Protein AF-A0AAW9CMG0-F1 (afdb_monomer_lite)

Organism: Burkholderia thailandensis (NCBI:txid57975)

InterPro domains:
  IPR004872 Lipoprotein NlpA family [PF03180] (40-140)
  IPR004872 Lipoprotein NlpA family [PTHR30429] (13-139)

Radius of gyration: 30.71 Å; chains: 1; bounding box: 108×34×53 Å

Foldseek 3Di:
DPPPPPPVVVVVVVVVVVVVVVVVVVVPDDPPLDPDPAQEEEEEPDPCVVVVVVVCVVDPSGNHHYDYDNDPPQPCPVVPHDYYDYDDPVVVVVCCVPVVDPDDDPDDDDDDQQAAEDQPDDDPPPDDPPPDDDFDPDPVRVVVVVCCVPDPPVVVVCCVVPNHSYDYD

pLDDT: mean 74.98, std 16.19, range [38.53, 92.69]

Secondary structure (DSSP, 8-state):
--SSSSHHHHHHHHHHHHHHHHHHHTTSS------PPPEEEEEESSTTHHHHHHHHHH-TT--EEEEEES-S--SSGGG--SEE-S--HHHHHHHHHHH------------PPP-EEESS-SSTT-PPTT------S-HHHHHHHHHHHH-HHHHHHHHHHHS-SEEE-

Structure (mmCIF, N/CA/C/O backbone):
data_AF-A0AAW9CMG0-F1
#
_entry.id   AF-A0AAW9CMG0-F1
#
loop_
_atom_site.group_PDB
_atom_site.id
_atom_site.type_symbol
_atom_site.label_atom_id
_atom_site.label_alt_id
_atom_site.label_comp_id
_atom_site.label_asym_id
_atom_site.label_entity_id
_atom_site.label_seq_id
_atom_site.pdbx_PDB_ins_code
_atom_site.Cartn_x
_atom_site.Cartn_y
_atom_site.Cartn_z
_atom_site.occupancy
_atom_site.B_iso_or_equiv
_atom_site.auth_seq_id
_atom_site.auth_comp_id
_atom_site.auth_asym_id
_atom_site.auth_atom_id
_atom_site.pdbx_PDB_model_num
ATOM 1 N N . MET A 1 1 ? -83.339 1.368 28.865 1.00 46.97 1 MET A N 1
ATOM 2 C CA . MET A 1 1 ? -82.292 0.642 28.101 1.00 46.97 1 MET A CA 1
ATOM 3 C C . MET A 1 1 ? -81.577 1.535 27.059 1.00 46.97 1 MET A C 1
ATOM 5 O O . MET A 1 1 ? -81.275 1.065 25.976 1.00 46.97 1 MET A O 1
ATOM 9 N N . GLN A 1 2 ? -81.270 2.812 27.354 1.00 47.75 2 GLN A N 1
ATOM 10 C CA . GLN A 1 2 ? -80.771 3.774 26.335 1.00 47.75 2 GLN A CA 1
ATOM 11 C C . GLN A 1 2 ? -79.529 4.597 26.763 1.00 47.75 2 GLN A C 1
ATOM 13 O O . GLN A 1 2 ? -78.978 5.337 25.961 1.00 47.75 2 GLN A O 1
ATOM 18 N N . SER A 1 3 ? -79.018 4.460 27.993 1.00 48.38 3 SER A N 1
ATOM 19 C CA . SER A 1 3 ? -77.958 5.343 28.526 1.00 48.38 3 SER A CA 1
ATOM 20 C C . SER A 1 3 ? -76.523 4.800 28.432 1.00 48.38 3 SER A C 1
ATOM 22 O O . SER A 1 3 ? -75.578 5.511 28.760 1.00 48.38 3 SER A O 1
ATOM 24 N N . ARG A 1 4 ? -76.316 3.559 27.969 1.00 43.28 4 ARG A N 1
ATOM 25 C CA . ARG A 1 4 ? -74.983 2.913 27.956 1.00 43.28 4 ARG A CA 1
ATOM 26 C C . ARG A 1 4 ? -74.213 3.021 26.633 1.00 43.28 4 ARG A C 1
ATOM 28 O O . ARG A 1 4 ? -73.030 2.704 26.605 1.00 43.28 4 ARG A O 1
ATOM 35 N N . LEU A 1 5 ? -74.839 3.492 25.551 1.00 47.62 5 LEU A N 1
ATOM 36 C CA . LEU A 1 5 ? -74.224 3.506 24.212 1.00 47.62 5 LEU A CA 1
ATOM 37 C C . LEU A 1 5 ? -73.471 4.798 23.844 1.00 47.62 5 LEU A C 1
ATOM 39 O O . LEU A 1 5 ? -72.704 4.786 22.883 1.00 47.62 5 LEU A O 1
ATOM 43 N N . PHE A 1 6 ? -73.619 5.889 24.602 1.00 41.31 6 PHE A N 1
ATOM 44 C CA . PHE A 1 6 ? -72.964 7.164 24.269 1.00 41.31 6 PHE A CA 1
ATOM 45 C C . PHE A 1 6 ? -71.529 7.302 24.805 1.00 41.31 6 PHE A C 1
ATOM 47 O O . PHE A 1 6 ? -70.704 7.973 24.186 1.00 41.31 6 PHE A O 1
ATOM 54 N N . LEU A 1 7 ? -71.178 6.615 25.897 1.00 41.00 7 LEU A N 1
ATOM 55 C CA . LEU A 1 7 ? -69.868 6.782 26.541 1.00 41.00 7 LEU A CA 1
ATOM 56 C C . LEU A 1 7 ? -68.719 6.070 25.795 1.00 41.00 7 LEU A C 1
ATOM 58 O O . LEU A 1 7 ? -67.559 6.461 25.903 1.00 41.00 7 LEU A O 1
ATOM 62 N N . ALA A 1 8 ? -69.028 5.068 24.965 1.00 38.59 8 ALA A N 1
ATOM 63 C CA . ALA A 1 8 ? -68.022 4.263 24.266 1.00 38.59 8 ALA A CA 1
ATOM 64 C C . ALA A 1 8 ? -67.384 4.955 23.040 1.00 38.59 8 ALA A C 1
ATOM 66 O O . ALA A 1 8 ? -66.358 4.491 22.538 1.00 38.59 8 ALA A O 1
ATOM 67 N N . ARG A 1 9 ? -67.956 6.064 22.540 1.00 38.53 9 ARG A N 1
ATOM 68 C CA . ARG A 1 9 ? -67.421 6.781 21.363 1.00 38.53 9 ARG A CA 1
ATOM 69 C C . ARG A 1 9 ? -66.488 7.945 21.703 1.00 38.53 9 ARG A C 1
ATOM 71 O O . ARG A 1 9 ? -65.644 8.276 20.874 1.00 38.53 9 ARG A O 1
ATOM 78 N N . VAL A 1 10 ? -66.568 8.517 22.905 1.00 43.16 10 VAL A N 1
ATOM 79 C CA . VAL A 1 10 ? -65.699 9.641 23.311 1.00 43.16 10 VAL A CA 1
ATOM 80 C C . VAL A 1 10 ? -64.317 9.150 23.766 1.00 43.16 10 VAL A C 1
ATOM 82 O O . VAL A 1 10 ? -63.302 9.744 23.412 1.00 43.16 10 VAL A O 1
ATOM 85 N N . VAL A 1 11 ? -64.241 7.989 24.424 1.00 41.31 11 VAL A N 1
ATOM 86 C CA . VAL A 1 11 ? -62.972 7.446 24.953 1.00 41.31 11 VAL A CA 1
ATOM 87 C C . VAL A 1 11 ? -62.023 6.940 23.848 1.00 41.31 11 VAL A C 1
ATOM 89 O O . VAL A 1 11 ? -60.811 6.912 24.035 1.00 41.31 11 VAL A O 1
ATOM 92 N N . ARG A 1 12 ? -62.528 6.618 22.646 1.00 39.81 12 ARG A N 1
ATOM 93 C CA . ARG A 1 12 ? -61.694 6.151 21.514 1.00 39.81 12 ARG A CA 1
ATOM 94 C C . ARG A 1 12 ? -61.015 7.256 20.697 1.00 39.81 12 ARG A C 1
ATOM 96 O O . ARG A 1 12 ? -60.173 6.933 19.862 1.00 39.81 12 ARG A O 1
ATOM 103 N N . ARG A 1 13 ? -61.361 8.535 20.889 1.00 41.03 13 ARG A N 1
ATOM 104 C CA . ARG A 1 13 ? -60.692 9.650 20.183 1.00 41.03 13 ARG A CA 1
ATOM 105 C C . ARG A 1 13 ? -59.554 10.280 20.988 1.00 41.03 13 ARG A C 1
ATOM 107 O O . ARG A 1 13 ? -58.623 10.796 20.382 1.00 41.03 13 ARG A O 1
ATOM 114 N N . ALA A 1 14 ? -59.567 10.159 22.315 1.00 42.16 14 ALA A N 1
ATOM 115 C CA . ALA A 1 14 ? -58.496 10.676 23.170 1.00 42.16 14 ALA A CA 1
ATOM 116 C C . ALA A 1 14 ? -57.209 9.823 23.126 1.00 42.16 14 ALA A C 1
ATOM 118 O O . ALA A 1 14 ? -56.118 10.339 23.348 1.00 42.16 14 ALA A O 1
ATOM 119 N N . SER A 1 15 ? -57.301 8.537 22.769 1.00 46.97 15 SER A N 1
ATOM 120 C CA . SER A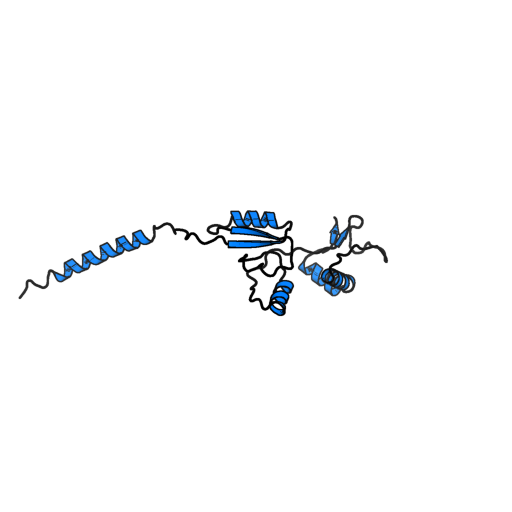 1 15 ? -56.149 7.621 22.759 1.00 46.97 15 SER A CA 1
ATOM 121 C C . SER A 1 15 ? -55.255 7.714 21.515 1.00 46.97 15 SER A C 1
ATOM 123 O O . SER A 1 15 ? -54.145 7.191 21.529 1.00 46.97 15 SER A O 1
ATOM 125 N N . ARG A 1 16 ? -55.689 8.391 20.442 1.00 45.72 16 ARG A N 1
ATOM 126 C CA . ARG A 1 16 ? -54.874 8.571 19.222 1.00 45.72 16 ARG A CA 1
ATOM 127 C C . ARG A 1 16 ? -54.040 9.853 19.218 1.00 45.72 16 ARG A C 1
ATOM 129 O O . ARG A 1 16 ? -52.981 9.868 18.602 1.00 45.72 16 ARG A O 1
ATOM 136 N N . ALA A 1 17 ? -54.470 10.895 19.928 1.00 48.00 17 ALA A N 1
ATOM 137 C CA . ALA A 1 17 ? -53.719 12.150 20.015 1.00 48.00 17 ALA A CA 1
ATOM 138 C C . ALA A 1 17 ? -52.492 12.033 20.942 1.00 48.00 17 ALA A C 1
ATOM 140 O O . ALA A 1 17 ? -51.436 12.578 20.632 1.00 48.00 17 ALA A O 1
ATOM 141 N N . ALA A 1 18 ? -52.589 11.251 22.024 1.00 47.34 18 ALA A N 1
ATOM 142 C CA . ALA A 1 18 ? -51.463 11.013 22.932 1.00 47.34 18 ALA A CA 1
ATOM 143 C C . ALA A 1 18 ? -50.357 10.135 22.308 1.00 47.34 18 ALA A C 1
ATOM 145 O O . ALA A 1 18 ? -49.178 10.347 22.573 1.00 47.34 18 ALA A O 1
ATOM 146 N N . ALA A 1 19 ? -50.718 9.196 21.423 1.00 48.88 19 ALA A N 1
ATOM 147 C CA . ALA A 1 19 ? -49.749 8.359 20.710 1.00 48.88 19 ALA A CA 1
ATOM 148 C C . ALA A 1 19 ? -48.977 9.130 19.618 1.00 48.88 19 ALA A C 1
ATOM 150 O O . ALA A 1 19 ? -47.811 8.839 19.366 1.00 48.88 19 ALA A O 1
ATOM 151 N N . ALA A 1 20 ? -49.596 10.143 19.002 1.00 48.12 20 ALA A N 1
ATOM 152 C CA . ALA A 1 20 ? -48.946 10.972 17.984 1.00 48.12 20 ALA A CA 1
ATOM 153 C C . ALA A 1 20 ? -47.923 11.959 18.581 1.00 48.12 20 ALA A C 1
ATOM 155 O O . ALA A 1 20 ? -46.890 12.212 17.967 1.00 48.12 20 ALA A O 1
ATOM 156 N N . ALA A 1 21 ? -48.163 12.467 19.796 1.00 50.03 21 ALA A N 1
ATOM 157 C CA . ALA A 1 21 ? -47.218 13.351 20.484 1.00 50.03 21 ALA A CA 1
ATOM 158 C C . ALA A 1 21 ? -45.955 12.610 20.968 1.00 50.03 21 ALA A C 1
ATOM 160 O O . ALA A 1 21 ? -44.863 13.171 20.937 1.00 50.03 21 ALA A O 1
ATOM 161 N N . PHE A 1 22 ? -46.076 11.331 21.344 1.00 48.09 22 PHE A N 1
ATOM 162 C CA . PHE A 1 22 ? -44.924 10.507 21.732 1.00 48.09 22 PHE A CA 1
ATOM 163 C C . PHE A 1 22 ? -44.090 10.046 20.524 1.00 48.09 22 PHE A C 1
ATOM 165 O O . PHE A 1 22 ? -42.868 9.954 20.616 1.00 48.09 22 PHE A O 1
ATOM 172 N N . ALA A 1 23 ? -44.728 9.817 19.371 1.00 49.88 23 ALA A N 1
ATOM 173 C CA . ALA A 1 23 ? -44.030 9.459 18.136 1.00 49.88 23 ALA A CA 1
ATOM 174 C C . ALA A 1 23 ? -43.207 10.624 17.553 1.00 49.88 23 ALA A C 1
ATOM 176 O O . ALA A 1 23 ? -42.163 10.387 16.949 1.00 49.88 23 ALA A O 1
ATOM 177 N N . LEU A 1 24 ? -43.632 11.877 17.765 1.00 47.84 24 LEU A N 1
ATOM 178 C CA . LEU A 1 24 ? -42.904 13.050 17.269 1.00 47.84 24 LEU A CA 1
ATOM 179 C C . LEU A 1 24 ? -41.715 13.446 18.167 1.00 47.84 24 LEU A C 1
ATOM 181 O O . LEU A 1 24 ? -40.727 13.977 17.671 1.00 47.84 24 LEU A O 1
ATOM 185 N N . ALA A 1 25 ? -41.766 13.136 19.467 1.00 48.03 25 ALA A N 1
ATOM 186 C CA . ALA A 1 25 ? -40.659 13.387 20.395 1.00 48.03 25 ALA A CA 1
ATOM 187 C C . ALA A 1 25 ? -39.513 12.362 20.271 1.00 48.03 25 ALA A C 1
ATOM 189 O O . ALA A 1 25 ? -38.368 12.682 20.579 1.00 48.03 25 ALA A O 1
ATOM 190 N N . ALA A 1 26 ? -39.788 11.152 19.770 1.00 48.12 26 ALA A N 1
ATOM 191 C CA . ALA A 1 26 ? -38.764 10.124 19.560 1.00 48.12 26 ALA A CA 1
ATOM 192 C C . ALA A 1 26 ? -37.877 10.382 18.325 1.00 48.12 26 ALA A C 1
ATOM 194 O O . ALA A 1 26 ? -36.817 9.776 18.201 1.00 48.12 26 ALA A O 1
ATOM 195 N N . PHE A 1 27 ? -38.282 11.287 17.426 1.00 50.22 27 PHE A N 1
ATOM 196 C CA . PHE A 1 27 ? -37.523 11.631 16.216 1.00 50.22 27 PHE A CA 1
ATOM 197 C C . PHE A 1 27 ? -36.622 12.868 16.381 1.00 50.22 27 PHE A C 1
ATOM 199 O O . PHE A 1 27 ? -35.907 13.235 15.453 1.00 50.22 27 PHE A O 1
ATOM 206 N N . ALA A 1 28 ? -36.653 13.509 17.555 1.00 47.91 28 ALA A N 1
ATOM 207 C CA . ALA A 1 28 ? -35.840 14.679 17.894 1.00 47.91 28 ALA A CA 1
ATOM 208 C C . ALA A 1 28 ? -34.826 14.403 19.018 1.00 47.91 28 ALA A C 1
ATOM 210 O O . ALA A 1 28 ? -34.193 15.332 19.519 1.00 47.91 28 ALA A O 1
ATOM 211 N N . ALA A 1 29 ? -34.647 13.139 19.413 1.00 49.41 29 ALA A N 1
ATOM 212 C CA . ALA A 1 29 ? -33.447 12.772 20.143 1.00 49.41 29 ALA A CA 1
ATOM 213 C C . ALA A 1 29 ? -32.258 12.997 19.193 1.00 49.41 29 ALA A C 1
ATOM 215 O O . ALA A 1 29 ? -32.271 12.448 18.086 1.00 49.41 29 ALA A O 1
ATOM 216 N N . PRO A 1 30 ? -31.231 13.777 19.580 1.00 51.47 30 PRO A N 1
ATOM 217 C CA . PRO A 1 30 ? -29.945 13.658 18.914 1.00 51.47 30 PRO A CA 1
ATOM 218 C C . PRO A 1 30 ? -29.617 12.166 18.920 1.00 51.47 30 PRO A C 1
ATOM 220 O O . PRO A 1 30 ? -29.834 11.517 19.948 1.00 51.47 30 PRO A O 1
ATOM 223 N N . LEU A 1 31 ? -29.138 11.608 17.803 1.00 55.44 31 LEU A N 1
ATOM 224 C CA . LEU A 1 31 ? -28.430 10.336 17.880 1.00 55.44 31 LEU A CA 1
ATOM 225 C C . LEU A 1 31 ? -27.325 10.556 18.911 1.00 55.44 31 LEU A C 1
ATOM 227 O O . LEU A 1 31 ? -26.307 11.183 18.614 1.00 55.44 31 LEU A O 1
ATOM 231 N N . ALA A 1 32 ? -27.573 10.113 20.142 1.00 46.38 32 ALA A N 1
ATOM 232 C CA . ALA A 1 32 ? -26.546 9.957 21.133 1.00 46.38 32 ALA A CA 1
ATOM 233 C C . ALA A 1 32 ? -25.573 8.993 20.468 1.00 46.38 32 ALA A C 1
ATOM 235 O O . ALA A 1 32 ? -25.899 7.821 20.265 1.00 46.38 32 ALA A O 1
ATOM 236 N N . HIS A 1 33 ? -24.442 9.532 20.010 1.00 53.88 33 HIS A N 1
ATOM 237 C CA . HIS A 1 33 ? -23.306 8.712 19.651 1.00 53.88 33 HIS A CA 1
ATOM 238 C C . HIS A 1 33 ? -23.049 7.880 20.896 1.00 53.88 33 HIS A C 1
ATOM 240 O O . HIS A 1 33 ? -22.701 8.420 21.946 1.00 53.88 33 HIS A O 1
ATOM 246 N N . ALA A 1 34 ? -23.338 6.583 20.807 1.00 52.69 34 ALA A N 1
ATOM 247 C CA . ALA A 1 34 ? -22.787 5.653 21.762 1.00 52.69 34 ALA A CA 1
ATOM 248 C C . ALA A 1 34 ? -21.283 5.942 21.801 1.00 52.69 34 ALA A C 1
ATOM 250 O O . ALA A 1 34 ? -20.685 6.116 20.737 1.00 52.69 34 ALA A O 1
ATOM 251 N N . ASP A 1 35 ? -20.704 6.036 22.997 1.00 57.97 35 ASP A N 1
ATOM 252 C CA . ASP A 1 35 ? -19.255 6.014 23.212 1.00 57.97 35 ASP A CA 1
ATOM 253 C C . ASP A 1 35 ? -18.724 4.666 22.693 1.00 57.97 35 ASP A C 1
ATOM 255 O O . ASP A 1 35 ? -18.461 3.721 23.437 1.00 57.97 35 ASP A O 1
ATOM 259 N N . SER A 1 36 ? -18.676 4.510 21.375 1.00 70.38 36 SER A N 1
ATOM 260 C CA . SER A 1 36 ? -18.059 3.381 20.711 1.00 70.38 36 SER A CA 1
ATOM 261 C C . SER A 1 36 ? -16.560 3.568 20.833 1.00 70.38 36 SER A C 1
ATOM 263 O O . SER A 1 36 ? -16.039 4.638 20.518 1.00 70.38 36 SER A O 1
ATOM 265 N N . ALA A 1 37 ? -15.878 2.524 21.307 1.00 84.69 37 ALA A N 1
ATOM 266 C CA . ALA A 1 37 ? -14.427 2.508 21.381 1.00 84.69 37 ALA A CA 1
ATOM 267 C C . ALA A 1 37 ? -13.812 2.946 20.035 1.00 84.69 37 ALA A C 1
ATOM 269 O O . ALA A 1 37 ? -14.373 2.617 18.983 1.00 84.69 37 ALA A O 1
ATOM 270 N N . PRO A 1 38 ? -12.674 3.663 20.056 1.00 90.50 38 PRO A N 1
ATOM 271 C CA . PRO A 1 38 ? -12.053 4.156 18.837 1.00 90.50 38 PRO A CA 1
ATOM 272 C C . PRO A 1 38 ? -11.716 3.009 17.889 1.00 90.50 38 PRO A C 1
ATOM 274 O O . PRO A 1 38 ? -11.151 1.999 18.315 1.00 90.50 38 PRO A O 1
ATOM 277 N N . LEU A 1 39 ? -11.982 3.216 16.601 1.00 91.31 39 LEU A N 1
ATOM 278 C CA . LEU A 1 39 ? -11.513 2.357 15.524 1.00 91.31 39 LEU A CA 1
ATOM 279 C C . LEU A 1 39 ? -9.987 2.447 15.450 1.00 91.31 39 LEU A C 1
ATOM 281 O O . LEU A 1 39 ? -9.422 3.505 15.157 1.00 91.31 39 LEU A O 1
ATOM 285 N N . LYS A 1 40 ? -9.302 1.334 15.687 1.00 90.62 40 LYS A N 1
ATOM 286 C CA . LYS A 1 40 ? -7.843 1.254 15.674 1.00 90.62 40 LYS A CA 1
ATOM 287 C C . LYS A 1 40 ? -7.352 0.900 14.274 1.00 90.62 40 LYS A C 1
ATOM 289 O O . LYS A 1 40 ? -7.466 -0.242 13.828 1.00 90.62 40 LYS A O 1
ATOM 294 N N . ALA A 1 41 ? -6.785 1.883 13.580 1.00 89.38 41 ALA A N 1
ATOM 295 C CA . ALA A 1 41 ? -6.267 1.736 12.224 1.00 89.38 41 ALA A CA 1
ATOM 296 C C . ALA A 1 41 ? -4.742 1.556 12.227 1.00 89.38 41 ALA A C 1
ATOM 298 O O . ALA A 1 41 ? -3.998 2.469 12.582 1.00 89.38 41 ALA A O 1
ATOM 299 N N . GLY A 1 42 ? -4.272 0.382 11.811 1.00 87.88 42 GLY A N 1
ATOM 300 C CA . GLY A 1 42 ? -2.853 0.052 11.720 1.00 87.88 42 GLY A CA 1
ATOM 301 C C . GLY A 1 42 ? -2.203 0.477 10.398 1.00 87.88 42 GLY A C 1
ATOM 302 O O . GLY A 1 42 ? -2.725 0.175 9.320 1.00 87.88 42 GLY A O 1
ATOM 303 N N . ILE A 1 43 ? -1.025 1.101 10.461 1.00 85.88 43 ILE A N 1
ATOM 304 C CA . ILE A 1 43 ? -0.220 1.453 9.284 1.00 85.88 43 ILE A CA 1
ATOM 305 C C . ILE A 1 43 ? 1.283 1.283 9.537 1.00 85.88 43 ILE A C 1
ATOM 307 O O . ILE A 1 43 ? 1.795 1.634 10.598 1.00 85.88 43 ILE A O 1
ATOM 311 N N . ALA A 1 44 ? 2.002 0.770 8.537 1.00 82.62 44 ALA A N 1
ATOM 312 C CA . ALA A 1 44 ? 3.459 0.751 8.572 1.00 82.62 44 ALA A CA 1
ATOM 313 C C . ALA A 1 44 ? 4.007 2.172 8.376 1.00 82.62 44 ALA A C 1
ATOM 315 O O . ALA A 1 44 ? 3.486 2.906 7.526 1.00 82.62 44 ALA A O 1
ATOM 316 N N . THR A 1 45 ? 5.080 2.538 9.088 1.00 81.31 45 THR A N 1
ATOM 317 C CA . THR A 1 45 ? 5.793 3.814 8.898 1.00 81.31 45 THR A CA 1
ATOM 318 C C . THR A 1 45 ? 6.055 4.062 7.414 1.00 81.31 45 THR A C 1
ATOM 320 O O . THR A 1 45 ? 6.869 3.386 6.781 1.00 81.31 45 THR A O 1
ATOM 323 N N . SER A 1 46 ? 5.324 5.014 6.832 1.00 78.88 46 SER A N 1
ATOM 324 C CA . SER A 1 46 ? 5.336 5.270 5.394 1.00 78.88 46 SER A CA 1
ATOM 325 C C . SER A 1 46 ? 4.881 6.698 5.070 1.00 78.88 46 SER A C 1
ATOM 327 O O . SER A 1 46 ? 4.161 7.315 5.859 1.00 78.88 46 SER A O 1
ATOM 329 N N . PRO A 1 47 ? 5.223 7.232 3.880 1.00 81.44 47 PRO A N 1
ATOM 330 C CA . PRO A 1 47 ? 4.771 8.558 3.440 1.00 81.44 47 PRO A CA 1
ATOM 331 C C . PRO A 1 47 ? 3.242 8.731 3.393 1.00 81.44 47 PRO A C 1
ATOM 333 O O . PRO A 1 47 ? 2.749 9.847 3.269 1.00 81.44 47 PRO A O 1
ATOM 336 N N . GLN A 1 48 ? 2.487 7.634 3.470 1.00 80.00 48 GLN A N 1
ATOM 337 C CA . GLN A 1 48 ? 1.027 7.608 3.381 1.00 80.00 48 GLN A CA 1
ATOM 338 C C . GLN A 1 48 ? 0.348 8.036 4.692 1.00 80.00 48 GLN A C 1
ATOM 340 O O . GLN A 1 48 ? -0.838 8.362 4.689 1.00 80.00 48 GLN A O 1
ATOM 345 N N . ILE A 1 49 ? 1.092 8.064 5.804 1.00 87.62 49 ILE A N 1
ATOM 346 C CA . ILE A 1 49 ? 0.553 8.316 7.147 1.00 87.62 49 ILE A CA 1
ATOM 347 C C . ILE A 1 49 ? -0.137 9.674 7.253 1.00 87.62 49 ILE A C 1
ATOM 349 O O . ILE A 1 49 ? -1.195 9.767 7.870 1.00 87.62 49 ILE A O 1
ATOM 353 N N . GLU A 1 50 ? 0.408 10.719 6.632 1.00 89.06 50 GLU A N 1
ATOM 354 C CA . GLU A 1 50 ? -0.198 12.053 6.706 1.00 89.06 50 GLU A CA 1
ATOM 355 C C . GLU A 1 50 ? -1.565 12.102 6.015 1.00 89.06 50 GLU A C 1
ATOM 357 O O . GLU A 1 50 ? -2.507 12.676 6.557 1.00 89.06 50 GLU A O 1
ATOM 362 N N . ALA A 1 51 ? -1.723 11.415 4.880 1.00 87.44 51 ALA A N 1
ATOM 363 C CA . ALA A 1 51 ? -3.021 11.296 4.220 1.00 87.44 51 ALA A CA 1
ATOM 364 C C . ALA A 1 51 ? -4.028 10.525 5.092 1.00 87.44 51 ALA A C 1
ATOM 366 O O . ALA A 1 51 ? -5.186 10.925 5.197 1.00 87.44 51 ALA A O 1
ATOM 367 N N . LEU A 1 52 ? -3.583 9.463 5.776 1.00 88.38 52 LEU A N 1
ATOM 368 C CA . LEU A 1 52 ? -4.436 8.708 6.697 1.00 88.38 52 LEU A CA 1
ATOM 369 C C . LEU A 1 52 ? -4.843 9.541 7.924 1.00 88.38 52 LEU A C 1
ATOM 371 O O . LEU A 1 52 ? -5.995 9.477 8.342 1.00 88.38 52 LEU A O 1
ATOM 375 N N . LYS A 1 53 ? -3.939 10.365 8.474 1.00 91.06 53 LYS A N 1
ATOM 376 C CA . LYS A 1 53 ? -4.243 11.303 9.572 1.00 91.06 53 LYS A CA 1
ATOM 377 C C . LYS A 1 53 ? -5.289 12.341 9.176 1.00 91.06 53 LYS A C 1
ATOM 379 O O . LYS A 1 53 ? -6.125 12.694 10.002 1.00 91.06 53 LYS A O 1
ATOM 384 N N . VAL A 1 54 ? -5.242 12.841 7.942 1.00 92.12 54 VAL A N 1
ATOM 385 C CA . VAL A 1 54 ? -6.268 13.751 7.410 1.00 92.12 54 VAL A CA 1
ATOM 386 C C . VAL A 1 54 ? -7.607 13.022 7.299 1.00 92.12 54 VAL A C 1
ATOM 388 O O . VAL A 1 54 ? -8.590 13.489 7.863 1.00 92.12 54 VAL A O 1
ATOM 391 N N . ALA A 1 55 ? -7.628 11.833 6.688 1.00 89.94 55 ALA A N 1
ATOM 392 C CA . ALA A 1 55 ? -8.846 11.032 6.554 1.00 89.94 55 ALA A CA 1
ATOM 393 C C . ALA A 1 55 ? -9.483 10.681 7.911 1.00 89.94 55 ALA A C 1
ATOM 395 O O . ALA A 1 55 ? -10.697 10.767 8.061 1.00 89.94 55 ALA A O 1
ATOM 396 N N . ALA A 1 56 ? -8.671 10.344 8.918 1.00 91.19 56 ALA A N 1
ATOM 397 C CA . ALA A 1 56 ? -9.133 10.078 10.280 1.00 91.19 56 ALA A CA 1
ATOM 398 C C . ALA A 1 56 ? -9.814 11.298 10.925 1.00 91.19 56 ALA A C 1
ATOM 400 O O . ALA A 1 56 ? -10.800 11.139 11.633 1.00 91.19 56 ALA A O 1
ATOM 401 N N . LYS A 1 57 ? -9.324 12.517 10.659 1.00 92.12 57 LYS A N 1
ATOM 402 C CA . LYS A 1 57 ? -9.934 13.764 11.159 1.00 92.12 57 LYS A CA 1
ATOM 403 C C . LYS A 1 57 ? -11.232 14.127 10.437 1.00 92.12 57 LYS A C 1
ATOM 405 O O . LYS A 1 57 ? -12.092 14.768 11.031 1.00 92.12 57 LYS A O 1
ATOM 410 N N . GLU A 1 58 ? -11.356 13.762 9.164 1.00 92.38 58 GLU A N 1
ATOM 411 C CA . GLU A 1 58 ? -12.546 14.032 8.346 1.00 92.38 58 GLU A CA 1
ATOM 412 C C . GLU A 1 58 ? -13.643 12.965 8.504 1.00 92.38 58 GLU A C 1
ATOM 414 O O . GLU A 1 58 ? -14.768 13.161 8.040 1.00 92.38 58 GLU A O 1
ATOM 419 N N . ALA A 1 59 ? -13.343 11.847 9.173 1.00 88.06 59 ALA A N 1
ATOM 420 C CA . ALA A 1 59 ? -14.282 10.761 9.413 1.00 88.06 59 ALA A CA 1
ATOM 421 C C . ALA A 1 59 ? -15.402 11.200 10.374 1.00 88.06 59 ALA A C 1
ATOM 423 O O . ALA A 1 59 ? -15.261 11.188 11.595 1.00 88.06 59 ALA A O 1
ATOM 424 N N . GLN A 1 60 ? -16.547 11.592 9.818 1.00 87.12 60 GLN A N 1
ATOM 425 C CA . GLN A 1 60 ? -17.714 11.959 10.616 1.00 87.12 60 GLN A CA 1
ATOM 426 C C . GLN A 1 60 ? -18.302 10.728 11.313 1.00 87.12 60 GLN A C 1
ATOM 428 O O . GLN A 1 60 ? -18.611 9.726 10.672 1.00 87.12 60 GLN A O 1
ATOM 433 N N . GLY A 1 61 ? -18.487 10.831 12.628 1.00 86.12 61 GLY A N 1
ATOM 434 C CA . GLY A 1 61 ? -19.120 9.793 13.444 1.00 86.12 61 GLY A CA 1
ATOM 435 C C . GLY A 1 61 ? -18.246 8.579 13.764 1.00 86.12 61 GLY A C 1
ATOM 436 O O . GLY A 1 61 ? -18.764 7.571 14.237 1.00 86.12 61 GLY A O 1
ATOM 437 N N . LEU A 1 62 ? -16.933 8.667 13.534 1.00 89.31 62 LEU A N 1
ATOM 438 C CA . LEU A 1 62 ? -15.957 7.666 13.960 1.00 89.31 62 LEU A CA 1
ATOM 439 C C . LEU A 1 62 ? -14.830 8.344 14.740 1.00 89.31 62 LEU A C 1
ATOM 441 O O . LEU A 1 62 ? -14.220 9.289 14.248 1.00 89.31 62 LEU A O 1
ATOM 445 N N . ASP A 1 63 ? -14.518 7.828 15.927 1.00 91.94 63 ASP A N 1
ATOM 446 C CA . ASP A 1 63 ? -13.244 8.117 16.587 1.00 91.94 63 ASP A CA 1
ATOM 447 C C . ASP A 1 63 ? -12.193 7.145 16.039 1.00 91.94 63 ASP A C 1
ATOM 449 O O . ASP A 1 63 ? -12.363 5.929 16.135 1.00 91.94 63 ASP A O 1
ATOM 453 N N . VAL A 1 64 ? -11.138 7.658 15.404 1.00 92.69 64 VAL A N 1
ATOM 454 C CA . VAL A 1 64 ? -10.126 6.843 14.718 1.00 92.69 64 VAL A CA 1
ATOM 455 C C . VAL A 1 64 ? -8.768 7.032 15.381 1.00 92.69 64 VAL A C 1
ATOM 457 O O . VAL A 1 64 ? -8.162 8.103 15.320 1.00 92.69 64 VAL A O 1
ATOM 460 N N . LYS A 1 65 ? -8.229 5.947 15.944 1.00 91.69 65 LYS A N 1
ATOM 461 C CA . LYS A 1 65 ? -6.880 5.896 16.510 1.00 91.69 65 LYS A CA 1
ATOM 462 C C . LYS A 1 65 ? -5.920 5.235 15.528 1.00 91.69 65 LYS A C 1
ATOM 464 O O . LYS A 1 65 ? -6.005 4.036 15.277 1.00 91.69 65 LYS A O 1
ATOM 469 N N . ILE A 1 66 ? -4.960 6.000 15.016 1.00 90.44 66 ILE A N 1
ATOM 470 C CA . ILE A 1 66 ? -3.904 5.466 14.149 1.00 90.44 66 ILE A CA 1
ATOM 471 C C . ILE A 1 66 ? -2.811 4.827 15.010 1.00 90.44 66 ILE A C 1
ATOM 473 O O . ILE A 1 66 ? -2.296 5.452 15.937 1.00 90.44 66 ILE A O 1
ATOM 477 N N . ILE A 1 67 ? -2.456 3.585 14.687 1.00 88.19 67 ILE A N 1
ATOM 478 C CA . ILE A 1 67 ? -1.375 2.828 15.316 1.00 88.19 67 ILE A CA 1
ATOM 479 C C . ILE A 1 67 ? -0.298 2.591 14.261 1.00 88.19 67 ILE A C 1
ATOM 481 O O . ILE A 1 67 ? -0.511 1.881 13.278 1.00 88.19 67 ILE A O 1
ATOM 485 N N . GLU A 1 68 ? 0.853 3.222 14.463 1.00 86.44 68 GLU A N 1
ATOM 486 C CA . GLU A 1 68 ? 2.000 3.107 13.571 1.00 86.44 68 GLU A CA 1
ATOM 487 C C . GLU A 1 68 ? 2.945 1.997 14.044 1.00 86.44 68 GLU A C 1
ATOM 489 O O . GLU A 1 68 ? 3.226 1.878 15.237 1.00 86.44 68 GLU A O 1
ATOM 494 N N . PHE A 1 69 ? 3.453 1.199 13.107 1.00 80.75 69 PHE A N 1
ATOM 495 C CA . PHE A 1 69 ? 4.449 0.164 13.381 1.00 80.75 69 PHE A CA 1
ATOM 496 C C . PHE A 1 69 ? 5.575 0.175 12.349 1.00 80.75 69 PHE A C 1
ATOM 498 O O . PHE A 1 69 ? 5.407 0.565 11.195 1.00 80.75 69 PHE A O 1
ATOM 505 N N . THR A 1 70 ? 6.747 -0.286 12.773 1.00 77.00 70 THR A N 1
ATOM 506 C CA . THR A 1 70 ? 7.952 -0.353 11.937 1.00 77.00 70 THR A CA 1
ATOM 507 C C . THR A 1 70 ? 8.173 -1.732 11.316 1.00 77.00 70 THR A C 1
ATOM 509 O O . THR A 1 70 ? 8.884 -1.839 10.316 1.00 77.00 70 THR A O 1
ATOM 512 N N . ASP A 1 71 ? 7.555 -2.782 11.868 1.00 71.75 71 ASP A N 1
ATOM 513 C CA . ASP A 1 71 ? 7.674 -4.154 11.377 1.00 71.75 71 ASP A CA 1
ATOM 514 C C . ASP A 1 71 ? 6.443 -4.580 10.561 1.00 71.75 71 ASP A C 1
ATOM 516 O O . ASP A 1 71 ? 5.301 -4.469 10.998 1.00 71.75 71 ASP A O 1
ATOM 520 N N . TRP A 1 72 ? 6.703 -5.103 9.365 1.00 64.75 72 TRP A N 1
ATOM 521 C CA . TRP A 1 72 ? 5.721 -5.574 8.388 1.00 64.75 72 TRP A CA 1
ATOM 522 C C . TRP A 1 72 ? 5.320 -7.035 8.619 1.00 64.75 72 TRP A C 1
ATOM 524 O O . TRP A 1 72 ? 4.447 -7.555 7.925 1.00 64.75 72 TRP A O 1
ATOM 534 N N . SER A 1 73 ? 6.009 -7.718 9.537 1.00 62.22 73 SER A N 1
ATOM 535 C CA . SER A 1 73 ? 5.848 -9.143 9.801 1.00 62.22 73 SER A CA 1
ATOM 536 C C . SER A 1 73 ? 4.773 -9.457 10.831 1.00 62.22 73 SER A C 1
ATOM 538 O O . SER A 1 73 ? 4.388 -10.616 10.923 1.00 62.22 73 SER A O 1
ATOM 540 N N . ALA A 1 74 ? 4.273 -8.463 11.574 1.00 53.75 74 ALA A N 1
ATOM 541 C CA . ALA A 1 74 ? 3.284 -8.675 12.621 1.00 53.75 74 ALA A CA 1
ATOM 542 C C . ALA A 1 74 ? 1.885 -8.881 12.003 1.00 53.75 74 ALA A C 1
ATOM 544 O O . ALA A 1 74 ? 1.240 -7.898 11.618 1.00 53.75 74 ALA A O 1
ATOM 545 N N . PRO A 1 75 ? 1.369 -10.124 11.893 1.00 54.53 75 PRO A N 1
ATOM 546 C CA . PRO A 1 75 ? -0.055 -10.317 11.666 1.00 54.53 75 PRO A CA 1
ATOM 547 C C . PRO A 1 75 ? -0.789 -9.614 12.798 1.00 54.53 75 PRO A C 1
ATOM 549 O O . PRO A 1 75 ? -0.519 -9.947 13.947 1.00 54.53 75 PRO A O 1
ATOM 552 N N . LEU A 1 76 ? -1.628 -8.622 12.454 1.00 60.44 76 LEU A N 1
ATOM 553 C CA . LEU A 1 76 ? -2.461 -7.813 13.359 1.00 60.44 76 LEU A CA 1
ATOM 554 C C . LEU A 1 76 ? -2.057 -7.998 14.828 1.00 60.44 76 LEU A C 1
ATOM 556 O O . LEU A 1 76 ? -2.697 -8.800 15.508 1.00 60.44 76 LEU A O 1
ATOM 560 N N . ALA A 1 77 ? -0.945 -7.383 15.257 1.00 49.44 77 ALA A N 1
ATOM 561 C CA . ALA A 1 77 ? -0.315 -7.659 16.550 1.00 49.44 77 ALA A CA 1
ATOM 562 C C . ALA A 1 77 ? -1.389 -7.856 17.636 1.00 49.44 77 ALA A C 1
A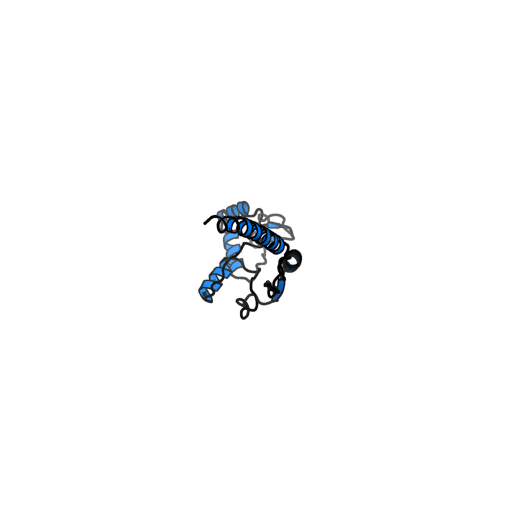TOM 564 O O . ALA A 1 77 ? -2.109 -6.923 17.976 1.00 49.44 77 ALA A O 1
ATOM 565 N N . ASN A 1 78 ? -1.581 -9.103 18.073 1.00 59.03 78 ASN A N 1
ATOM 566 C CA . ASN A 1 78 ? -2.489 -9.499 19.150 1.00 59.03 78 ASN A CA 1
ATOM 567 C C . ASN A 1 78 ? -3.926 -8.919 19.115 1.00 59.03 78 ASN A C 1
ATOM 569 O O . ASN A 1 78 ? -4.502 -8.696 20.174 1.00 59.03 78 ASN A O 1
ATOM 573 N N . GLN A 1 79 ? -4.527 -8.696 17.935 1.00 61.31 79 GLN A N 1
ATOM 574 C CA . GLN A 1 79 ? -5.861 -8.067 17.794 1.00 61.31 79 GLN A CA 1
ATOM 575 C C . GLN A 1 79 ? -5.942 -6.615 18.307 1.00 61.31 79 GLN A C 1
ATOM 577 O O . GLN A 1 79 ? -7.023 -6.105 18.591 1.00 61.31 79 GLN A O 1
ATOM 582 N N . GLU A 1 80 ? -4.817 -5.908 18.414 1.00 76.62 80 GLU A N 1
ATOM 583 C CA . GLU A 1 80 ? -4.819 -4.511 18.862 1.00 76.62 80 GLU A CA 1
ATOM 584 C C . GLU A 1 80 ? -5.250 -3.513 17.778 1.00 76.62 80 GLU A C 1
ATOM 586 O O . GLU A 1 80 ? -5.372 -2.325 18.068 1.00 76.62 80 GLU A O 1
ATOM 591 N N . ILE A 1 81 ? -5.492 -3.970 16.547 1.00 84.31 81 ILE A N 1
ATOM 592 C CA . ILE A 1 81 ? -5.948 -3.154 15.416 1.00 84.31 81 ILE A CA 1
ATOM 593 C C . ILE A 1 81 ? -7.157 -3.796 14.731 1.00 84.31 81 ILE A C 1
ATOM 595 O O . ILE A 1 81 ? -7.168 -5.003 14.491 1.00 84.31 81 ILE A O 1
ATOM 599 N N . ASP A 1 82 ? -8.145 -2.973 14.383 1.00 87.94 82 ASP A N 1
ATOM 600 C CA . ASP A 1 82 ? -9.401 -3.398 13.754 1.00 87.94 82 ASP A CA 1
ATOM 601 C C . ASP A 1 82 ? -9.270 -3.467 12.228 1.00 87.94 82 ASP A C 1
ATOM 603 O O . ASP A 1 82 ? -9.807 -4.356 11.568 1.00 87.94 82 ASP A O 1
ATOM 607 N N . VAL A 1 83 ? -8.527 -2.517 11.656 1.00 87.94 83 VAL A N 1
ATOM 608 C CA . VAL A 1 83 ? -8.269 -2.414 10.216 1.00 87.94 83 VAL A CA 1
ATOM 609 C C . VAL A 1 83 ? -6.809 -2.076 9.970 1.00 87.94 83 VAL A C 1
ATOM 611 O O . VAL A 1 83 ? -6.152 -1.458 10.807 1.00 87.94 83 VAL A O 1
ATOM 614 N N . ASN A 1 84 ? -6.287 -2.450 8.803 1.00 85.81 84 ASN A N 1
ATOM 615 C CA . ASN A 1 84 ? -4.952 -2.040 8.395 1.00 85.81 84 ASN A CA 1
ATOM 616 C C . ASN A 1 84 ? -4.897 -1.513 6.962 1.00 85.81 84 ASN A C 1
ATOM 618 O O . ASN A 1 84 ? -5.664 -1.937 6.099 1.00 85.81 84 ASN A O 1
ATOM 622 N N . HIS A 1 85 ? -3.974 -0.582 6.722 1.00 84.50 85 HIS A N 1
ATOM 623 C CA . HIS A 1 85 ? -3.773 0.053 5.424 1.00 84.50 85 HIS A CA 1
ATOM 624 C C . HIS A 1 85 ? -2.286 0.079 5.053 1.00 84.50 85 HIS A C 1
ATOM 626 O O . HIS A 1 85 ? -1.624 1.107 5.147 1.00 84.50 85 HIS A O 1
ATOM 632 N N . PHE A 1 86 ? -1.737 -1.078 4.672 1.00 80.62 86 PHE A N 1
ATOM 633 C CA . PHE A 1 86 ? -0.330 -1.163 4.248 1.00 80.62 86 PHE A CA 1
ATOM 634 C C . PHE A 1 86 ? 0.006 -2.331 3.306 1.00 80.62 86 PHE A C 1
ATOM 636 O O . PHE A 1 86 ? 1.080 -2.355 2.706 1.00 80.62 86 PHE A O 1
ATOM 643 N N . HIS A 1 87 ? -0.902 -3.296 3.135 1.00 79.38 87 HIS A N 1
ATOM 644 C CA . HIS A 1 87 ? -0.661 -4.493 2.333 1.00 79.38 87 HIS A CA 1
ATOM 645 C C . HIS A 1 87 ? -1.320 -4.450 0.953 1.00 79.38 87 HIS A C 1
ATOM 647 O O . HIS A 1 87 ? -2.360 -3.833 0.746 1.00 79.38 87 HIS A O 1
ATOM 653 N N . HIS A 1 88 ? -0.758 -5.226 0.027 1.00 82.62 88 HIS A N 1
ATOM 654 C CA . HIS A 1 88 ? -1.398 -5.607 -1.233 1.00 82.62 88 HIS A CA 1
ATOM 655 C C . HIS A 1 88 ? -2.114 -6.970 -1.129 1.00 82.62 88 HIS A C 1
ATOM 657 O O . HIS A 1 88 ? -1.757 -7.801 -0.288 1.00 82.62 88 HIS A O 1
ATOM 663 N N . ILE A 1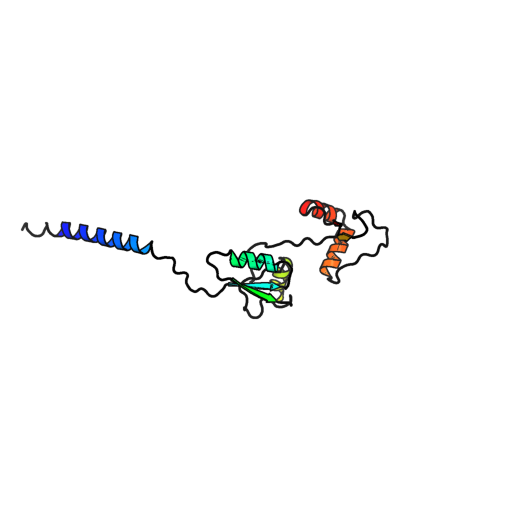 89 ? -3.055 -7.238 -2.043 1.00 84.44 89 ILE A N 1
ATOM 664 C CA . ILE A 1 89 ? -3.879 -8.465 -2.080 1.00 84.44 89 ILE A CA 1
ATOM 665 C C . ILE A 1 89 ? -3.055 -9.768 -1.983 1.00 84.44 89 ILE A C 1
ATOM 667 O O . ILE A 1 89 ? -3.396 -10.604 -1.150 1.00 84.44 89 ILE A O 1
ATOM 671 N N . PRO A 1 90 ? -1.924 -9.949 -2.699 1.00 84.25 90 PRO A N 1
ATOM 672 C CA . PRO A 1 90 ? -1.157 -11.196 -2.597 1.00 84.25 90 PRO A CA 1
ATOM 673 C C . PRO A 1 90 ? -0.579 -11.464 -1.200 1.00 84.25 90 PRO A C 1
ATOM 675 O O . PRO A 1 90 ? -0.403 -12.614 -0.803 1.00 84.25 90 PRO A O 1
ATOM 678 N N . PHE A 1 91 ? -0.277 -10.407 -0.435 1.00 81.44 91 PHE A N 1
ATOM 679 C CA . PHE A 1 91 ? 0.166 -10.564 0.954 1.00 81.44 91 PHE A CA 1
ATOM 680 C C . PHE A 1 91 ? -0.982 -11.063 1.822 1.00 81.44 91 PHE A C 1
ATOM 682 O O . PHE A 1 91 ? -0.791 -12.005 2.581 1.00 81.44 91 PHE A O 1
ATOM 689 N N . LEU A 1 92 ? -2.164 -10.452 1.681 1.00 84.00 92 LEU A N 1
ATOM 690 C CA . LEU A 1 92 ? -3.373 -10.858 2.392 1.00 84.00 92 LEU A CA 1
ATOM 691 C C . LEU A 1 92 ? -3.672 -12.340 2.140 1.00 84.00 92 LEU A C 1
ATOM 693 O O . LEU A 1 92 ? -3.833 -13.100 3.086 1.00 84.00 92 LEU A O 1
ATOM 697 N N . GLU A 1 93 ? -3.675 -12.772 0.881 1.00 86.31 93 GLU A N 1
ATOM 698 C CA . GLU A 1 93 ? -3.914 -14.173 0.515 1.00 86.31 93 GLU A CA 1
ATOM 699 C C . GLU A 1 93 ? -2.874 -15.121 1.118 1.00 86.31 93 GLU A C 1
ATOM 701 O O . GLU A 1 93 ? -3.224 -16.179 1.645 1.00 86.31 93 GLU A O 1
ATOM 706 N N . ASN A 1 94 ? -1.595 -14.735 1.095 1.00 83.81 94 ASN A N 1
ATOM 707 C CA . ASN A 1 94 ? -0.542 -15.531 1.711 1.00 83.81 94 ASN A CA 1
ATOM 708 C C . ASN A 1 94 ? -0.688 -15.594 3.240 1.00 83.81 94 ASN A C 1
ATOM 710 O O . ASN A 1 94 ? -0.527 -16.667 3.816 1.00 83.81 94 ASN A O 1
ATOM 714 N N . ALA A 1 95 ? -1.043 -14.482 3.887 1.00 80.44 95 ALA A N 1
ATOM 715 C CA . ALA A 1 95 ? -1.308 -14.430 5.321 1.00 80.44 95 ALA A CA 1
ATOM 716 C C . ALA A 1 95 ? -2.490 -15.335 5.701 1.00 80.44 95 ALA A C 1
ATOM 718 O O . ALA A 1 95 ? -2.372 -16.113 6.643 1.00 80.44 95 ALA A O 1
ATOM 719 N N . LYS A 1 96 ? -3.586 -15.325 4.929 1.00 85.12 96 LYS A N 1
ATOM 720 C CA . LYS A 1 96 ? -4.713 -16.258 5.117 1.00 85.12 96 LYS A CA 1
ATOM 721 C C . LYS A 1 96 ? -4.265 -17.715 4.981 1.00 85.12 96 LYS A C 1
ATOM 723 O O . LYS A 1 96 ? -4.580 -18.541 5.830 1.00 85.12 96 LYS A O 1
ATOM 728 N N . LYS A 1 97 ? -3.489 -18.026 3.935 1.00 86.06 97 LYS A N 1
ATOM 729 C CA . LYS A 1 97 ? -3.033 -19.392 3.632 1.00 86.06 97 LYS A CA 1
ATOM 730 C C . LYS A 1 97 ? -2.048 -19.947 4.665 1.00 86.06 97 LYS A C 1
ATOM 732 O O . LYS A 1 97 ? -2.121 -21.128 4.982 1.00 86.06 97 LYS A O 1
ATOM 737 N N . GLN A 1 98 ? -1.103 -19.133 5.131 1.00 83.88 98 GLN A N 1
ATOM 738 C CA . GLN A 1 98 ? -0.022 -19.572 6.023 1.00 83.88 98 GLN A CA 1
ATOM 739 C C . GLN A 1 98 ? -0.361 -19.396 7.504 1.00 83.88 98 GLN A C 1
ATOM 741 O O . GLN A 1 98 ? 0.046 -20.217 8.317 1.00 83.88 98 GLN A O 1
ATOM 746 N N . GLY A 1 99 ? -1.083 -18.330 7.851 1.00 78.88 99 GLY A N 1
ATOM 747 C CA . GLY A 1 99 ? -1.387 -17.962 9.234 1.00 78.88 99 GLY A CA 1
ATOM 748 C C . GLY A 1 99 ? -2.787 -18.346 9.711 1.00 78.88 99 GLY A C 1
ATOM 749 O O . GLY A 1 99 ? -3.091 -18.143 10.879 1.00 78.88 99 GLY A O 1
ATOM 750 N N . GLY A 1 100 ? -3.646 -18.884 8.834 1.00 80.88 100 GLY A N 1
ATOM 751 C CA . GLY A 1 100 ? -5.002 -19.313 9.202 1.00 80.88 100 GLY A CA 1
ATOM 752 C C . GLY A 1 100 ? -5.960 -18.165 9.540 1.00 80.88 100 GLY A C 1
ATOM 753 O O . GLY A 1 100 ? -6.958 -18.379 10.221 1.00 80.88 100 GLY A O 1
ATOM 754 N N . TYR A 1 101 ? -5.660 -16.944 9.093 1.00 80.31 101 TYR A N 1
ATOM 755 C CA . TYR A 1 101 ? -6.479 -15.765 9.366 1.00 80.31 101 TYR A CA 1
ATOM 756 C C . TYR A 1 101 ? -7.713 -15.683 8.463 1.00 80.31 101 TYR A C 1
ATOM 758 O O . TYR A 1 101 ? -7.630 -15.963 7.265 1.00 80.31 101 TYR A O 1
ATOM 766 N N . ASP A 1 102 ? -8.822 -15.169 9.001 1.00 85.56 102 ASP A N 1
ATOM 767 C CA . ASP A 1 102 ? -10.029 -14.835 8.228 1.00 85.56 102 ASP A CA 1
ATOM 768 C C . ASP A 1 102 ? -10.097 -13.345 7.864 1.00 85.56 102 ASP A C 1
ATOM 770 O O . ASP A 1 102 ? -11.097 -12.652 8.030 1.00 85.56 102 ASP A O 1
ATOM 774 N N . PHE A 1 103 ? -8.975 -12.801 7.399 1.00 85.00 103 PHE A N 1
ATOM 775 C CA . PHE A 1 103 ? -8.941 -11.414 6.960 1.00 85.00 103 PHE A CA 1
ATOM 776 C C . PHE A 1 103 ? -9.724 -11.236 5.658 1.00 85.00 103 PHE A C 1
ATOM 778 O O . PHE A 1 103 ? -9.677 -12.074 4.745 1.00 85.00 103 PHE A O 1
ATOM 785 N N . VAL A 1 104 ? -10.402 -10.096 5.555 1.00 88.19 104 VAL A N 1
ATOM 786 C CA . VAL A 1 104 ? -11.169 -9.698 4.376 1.00 88.19 104 VAL A CA 1
ATOM 787 C C . VAL A 1 104 ? -10.636 -8.384 3.822 1.00 88.19 104 VAL A C 1
ATOM 789 O O . VAL A 1 104 ? -10.291 -7.465 4.563 1.00 88.19 104 VAL A O 1
ATOM 792 N N . ALA A 1 105 ? -10.552 -8.298 2.496 1.00 88.88 105 ALA A N 1
ATOM 793 C CA . ALA A 1 105 ? -10.289 -7.034 1.829 1.00 88.88 105 ALA A CA 1
ATOM 794 C C . ALA A 1 105 ? -11.589 -6.222 1.806 1.00 88.88 105 ALA A C 1
ATOM 796 O O . ALA A 1 105 ? -12.585 -6.682 1.255 1.00 88.88 105 ALA A O 1
ATOM 797 N N . ILE A 1 106 ? -11.570 -5.026 2.397 1.00 89.12 106 ILE A N 1
ATOM 798 C CA . ILE A 1 106 ? -12.735 -4.129 2.417 1.00 89.12 106 ILE A CA 1
ATOM 799 C C . ILE A 1 106 ? -12.791 -3.331 1.113 1.00 89.12 106 ILE A C 1
ATOM 801 O O . ILE A 1 106 ? -13.778 -3.368 0.386 1.00 89.12 106 ILE A O 1
ATOM 805 N N . THR A 1 107 ? -11.709 -2.615 0.804 1.00 85.44 107 THR A N 1
ATOM 806 C CA . THR A 1 107 ? -11.593 -1.793 -0.401 1.00 85.44 107 THR A CA 1
ATOM 807 C C . THR A 1 107 ? -10.124 -1.627 -0.797 1.00 85.44 107 THR A C 1
ATOM 809 O O . THR A 1 107 ? -9.252 -1.626 0.081 1.00 85.44 107 THR A O 1
ATOM 812 N N . PRO A 1 108 ? -9.803 -1.479 -2.094 1.00 83.00 108 PRO A N 1
ATOM 813 C CA . PRO A 1 108 ? -8.496 -0.998 -2.513 1.00 83.00 108 PRO A CA 1
ATOM 814 C C . PRO A 1 108 ? -8.245 0.404 -1.950 1.00 83.00 108 PRO A C 1
ATOM 816 O O . PRO A 1 108 ? -9.069 1.299 -2.108 1.00 83.00 108 PRO A O 1
ATOM 819 N N . GLY A 1 109 ? -7.096 0.598 -1.305 1.00 79.69 109 GLY A N 1
ATOM 820 C CA . GLY A 1 109 ? -6.681 1.920 -0.847 1.00 79.69 109 GLY A CA 1
ATOM 821 C C . GLY A 1 109 ? -5.801 2.622 -1.883 1.00 79.69 109 GLY A C 1
ATOM 822 O O . GLY A 1 109 ? -6.301 3.239 -2.816 1.00 79.69 109 GLY A O 1
ATOM 823 N N . MET A 1 110 ? -4.477 2.507 -1.749 1.00 76.38 110 MET A N 1
ATOM 824 C CA . MET A 1 110 ? -3.513 3.155 -2.640 1.00 76.38 110 MET A CA 1
ATOM 825 C C . MET A 1 110 ? -2.713 2.124 -3.436 1.00 76.38 110 MET A C 1
ATOM 827 O O . MET A 1 110 ? -2.276 1.107 -2.900 1.00 76.38 110 MET A O 1
ATOM 831 N N . ILE A 1 111 ? -2.459 2.426 -4.710 1.00 75.38 111 ILE A N 1
ATOM 832 C CA . ILE A 1 111 ? -1.477 1.704 -5.521 1.00 75.38 111 ILE A CA 1
ATOM 833 C C . ILE A 1 111 ? -0.221 2.562 -5.633 1.00 75.38 111 ILE A C 1
ATOM 835 O O . ILE A 1 111 ? -0.222 3.608 -6.281 1.00 75.38 111 ILE A O 1
ATOM 839 N N . VAL A 1 112 ? 0.869 2.082 -5.038 1.00 73.88 112 VAL A N 1
ATOM 840 C CA . VAL A 1 112 ? 2.204 2.636 -5.268 1.00 73.88 112 VAL A CA 1
ATOM 841 C C . VAL A 1 112 ? 2.764 1.995 -6.531 1.00 73.88 112 VAL A C 1
ATOM 843 O O . VAL A 1 112 ? 2.940 0.778 -6.603 1.00 73.88 112 VAL A O 1
ATOM 846 N N . LYS A 1 113 ? 3.035 2.809 -7.550 1.00 72.94 113 LYS A N 1
ATOM 847 C CA . LYS A 1 113 ? 3.652 2.326 -8.787 1.00 72.94 113 LYS A CA 1
ATOM 848 C C . LYS A 1 113 ? 5.150 2.141 -8.561 1.00 72.94 113 LYS A C 1
ATOM 850 O O . LYS A 1 113 ? 5.848 3.096 -8.238 1.00 72.94 113 LYS A O 1
ATOM 855 N N . ILE A 1 114 ? 5.642 0.922 -8.765 1.00 75.31 114 ILE A N 1
ATOM 856 C CA . ILE A 1 114 ? 7.081 0.661 -8.849 1.00 75.31 114 ILE A CA 1
ATOM 857 C C . ILE A 1 114 ? 7.531 1.029 -10.262 1.00 75.31 114 ILE A C 1
ATOM 859 O O . ILE A 1 114 ? 6.963 0.548 -11.244 1.00 75.31 114 ILE A O 1
ATOM 863 N N . GLY A 1 115 ? 8.543 1.887 -10.353 1.00 77.88 115 GLY A N 1
ATOM 864 C CA . GLY A 1 115 ? 9.079 2.376 -11.615 1.00 77.88 115 GLY A CA 1
ATOM 865 C C . GLY A 1 115 ? 10.592 2.235 -11.731 1.00 77.88 115 GLY A C 1
ATOM 866 O O . GLY A 1 115 ? 11.301 1.969 -10.761 1.00 77.88 115 GLY A O 1
ATOM 867 N N . HIS A 1 116 ? 11.080 2.434 -12.950 1.00 81.25 116 HIS A N 1
ATOM 868 C CA . HIS A 1 116 ? 12.481 2.682 -13.244 1.00 81.25 116 HIS A CA 1
ATOM 869 C C . HIS A 1 116 ? 12.746 4.175 -13.108 1.00 81.25 116 HIS A C 1
ATOM 871 O O . HIS A 1 116 ? 12.017 4.991 -13.675 1.00 81.25 116 HIS A O 1
ATOM 877 N N . TYR A 1 117 ? 13.820 4.507 -12.401 1.00 85.62 117 TYR A N 1
ATOM 878 C CA . TYR A 1 117 ? 14.234 5.881 -12.169 1.00 85.62 117 TYR A CA 1
ATOM 879 C C . TYR A 1 117 ? 15.661 6.075 -12.654 1.00 85.62 117 TYR A C 1
ATOM 881 O O . TYR A 1 117 ? 16.523 5.219 -12.446 1.00 85.62 117 TYR A O 1
ATOM 889 N N . SER A 1 118 ? 15.931 7.211 -13.290 1.00 86.62 118 SER A N 1
ATOM 890 C CA . SER A 1 118 ? 17.293 7.596 -13.639 1.00 86.62 118 SER A CA 1
ATOM 891 C C . SER A 1 118 ? 17.488 9.094 -13.533 1.00 86.62 118 SER A C 1
ATOM 893 O O . SER A 1 118 ? 16.647 9.868 -13.977 1.00 86.62 118 SER A O 1
ATOM 895 N N . ARG A 1 119 ? 18.660 9.469 -13.015 1.00 88.69 119 ARG A N 1
ATOM 896 C CA . ARG A 1 119 ? 19.170 10.845 -13.035 1.00 88.69 119 ARG A CA 1
ATOM 897 C C . ARG A 1 119 ? 19.973 11.167 -14.301 1.00 88.69 119 ARG A C 1
ATOM 899 O O . ARG A 1 119 ? 20.363 12.308 -14.503 1.00 88.69 119 ARG A O 1
ATOM 906 N N . LYS A 1 120 ? 20.313 10.156 -15.115 1.00 88.31 120 LYS A N 1
ATOM 907 C CA . LYS A 1 120 ? 21.264 10.289 -16.241 1.00 88.31 120 LYS A CA 1
ATOM 908 C C . LYS A 1 120 ? 20.616 10.117 -17.608 1.00 88.31 120 LYS A C 1
ATOM 910 O O . LYS A 1 120 ? 21.011 10.782 -18.558 1.00 88.31 120 LYS A O 1
ATOM 915 N N . ILE A 1 121 ? 19.658 9.203 -17.714 1.00 86.81 121 ILE A N 1
ATOM 916 C CA . ILE A 1 121 ? 18.986 8.876 -18.972 1.00 86.81 121 ILE A CA 1
ATOM 917 C C . ILE A 1 121 ? 17.515 9.270 -18.895 1.00 86.81 121 ILE A C 1
ATOM 919 O O . ILE A 1 121 ? 16.910 9.295 -17.825 1.00 86.81 121 ILE A O 1
ATOM 923 N N . LYS A 1 122 ? 16.932 9.603 -20.044 1.00 84.75 122 LYS A N 1
ATOM 924 C CA . LYS A 1 122 ? 15.552 10.097 -20.155 1.00 84.75 122 LYS A CA 1
ATOM 925 C C . LYS A 1 122 ? 14.571 9.041 -20.645 1.00 84.75 122 LYS A C 1
ATOM 927 O O . LYS A 1 122 ? 13.367 9.261 -20.577 1.00 84.75 122 LYS A O 1
ATOM 932 N N . ARG A 1 123 ? 15.072 7.919 -21.160 1.00 82.12 123 ARG A N 1
ATOM 933 C CA . ARG A 1 123 ? 14.249 6.852 -21.723 1.00 82.12 123 ARG A CA 1
ATOM 934 C C . ARG A 1 123 ? 14.851 5.487 -21.427 1.00 82.12 123 ARG A C 1
ATOM 936 O O . ARG A 1 123 ? 16.067 5.344 -21.325 1.00 82.12 123 ARG A O 1
ATOM 943 N N . PHE A 1 124 ? 13.982 4.488 -21.352 1.00 78.50 124 PHE A N 1
ATOM 944 C CA . PHE A 1 124 ? 14.350 3.107 -21.048 1.00 78.50 124 PHE A CA 1
ATOM 945 C C . PHE A 1 124 ? 15.211 2.434 -22.137 1.00 78.50 124 PHE A C 1
ATOM 947 O O . PHE A 1 124 ? 15.883 1.454 -21.847 1.00 78.50 124 PHE A O 1
ATOM 954 N N . ASP A 1 125 ? 15.220 2.961 -23.366 1.00 82.44 125 ASP A N 1
ATOM 955 C CA . ASP A 1 125 ? 15.990 2.461 -24.520 1.00 82.44 125 ASP A CA 1
ATOM 956 C C . ASP A 1 125 ? 17.404 3.068 -24.645 1.00 82.44 125 ASP A C 1
ATOM 958 O O . ASP A 1 125 ? 18.144 2.726 -25.559 1.00 82.44 125 ASP A O 1
ATOM 962 N N . GLN A 1 126 ? 17.780 3.991 -23.755 1.00 86.06 126 GLN A N 1
ATOM 963 C CA . GLN A 1 126 ? 19.085 4.667 -23.767 1.00 86.06 126 GLN A CA 1
ATOM 964 C C . GLN A 1 126 ? 20.257 3.954 -23.062 1.00 86.06 126 GLN A C 1
ATOM 966 O O . GLN A 1 126 ? 21.399 4.281 -23.404 1.00 86.06 126 GLN A O 1
ATOM 971 N N . PRO A 1 127 ? 20.070 3.074 -22.053 1.00 85.00 127 PRO A N 1
ATOM 972 C CA . PRO A 1 127 ? 21.204 2.398 -21.437 1.00 85.00 127 PRO A CA 1
ATOM 973 C C . PRO A 1 127 ? 21.928 1.510 -22.454 1.00 85.00 127 PRO A C 1
ATOM 975 O O . PRO A 1 127 ? 21.296 0.802 -23.232 1.00 85.00 127 PRO A O 1
ATOM 978 N N . LYS A 1 128 ? 23.264 1.527 -22.413 1.00 85.81 128 LYS A N 1
ATOM 979 C CA . LYS A 1 128 ? 24.098 0.567 -23.146 1.00 85.81 128 LYS A CA 1
ATOM 980 C C . LYS A 1 128 ? 24.055 -0.797 -22.458 1.00 85.81 128 LYS A C 1
ATOM 982 O O . LYS A 1 128 ? 23.876 -0.863 -21.239 1.00 85.81 128 LYS A O 1
ATOM 987 N N . ASP A 1 129 ? 24.304 -1.857 -23.217 1.00 84.38 129 ASP A N 1
ATOM 988 C CA . ASP A 1 129 ? 24.491 -3.192 -22.652 1.00 84.38 129 ASP A CA 1
ATOM 989 C C . ASP A 1 129 ? 25.581 -3.176 -21.572 1.00 84.38 129 ASP A C 1
A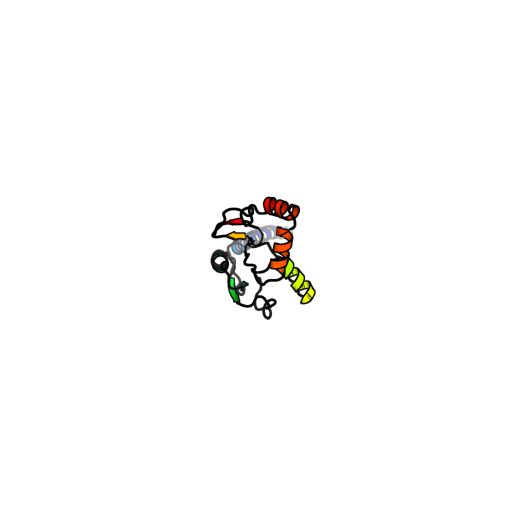TOM 991 O O . ASP A 1 129 ? 26.617 -2.522 -21.707 1.00 84.38 129 ASP A O 1
ATOM 995 N N . GLY A 1 130 ? 25.309 -3.858 -20.458 1.00 83.44 130 GLY A N 1
ATOM 996 C CA . GLY A 1 130 ? 26.183 -3.862 -19.284 1.00 83.44 130 GLY A CA 1
ATOM 997 C C . GLY A 1 130 ? 26.088 -2.614 -18.398 1.00 83.44 130 GLY A C 1
ATOM 998 O O . GLY A 1 130 ? 26.845 -2.505 -17.434 1.00 83.44 130 GLY A O 1
ATOM 999 N N . ALA A 1 131 ? 25.171 -1.675 -18.669 1.00 86.00 131 ALA A N 1
ATOM 1000 C CA . ALA A 1 131 ? 24.944 -0.544 -17.773 1.00 86.00 131 ALA A CA 1
ATOM 1001 C C . ALA A 1 131 ? 24.539 -1.027 -16.363 1.00 86.00 131 ALA A C 1
ATOM 1003 O O . ALA A 1 131 ? 23.634 -1.856 -16.233 1.00 86.00 131 ALA A O 1
ATOM 1004 N N . PRO A 1 132 ? 25.165 -0.502 -15.293 1.00 85.00 132 PRO A N 1
ATOM 1005 C CA . PRO A 1 132 ? 24.832 -0.906 -13.936 1.00 85.00 132 PRO A CA 1
ATOM 1006 C C . PRO A 1 132 ? 23.429 -0.419 -13.560 1.00 85.00 132 PRO A C 1
ATOM 1008 O O . PRO A 1 132 ? 23.104 0.762 -13.709 1.00 85.00 132 PRO A O 1
ATOM 1011 N N . VAL A 1 133 ? 22.614 -1.330 -13.025 1.00 83.94 133 VAL A N 1
ATOM 1012 C CA . VAL A 1 133 ? 21.261 -1.050 -12.532 1.00 83.94 133 VAL A CA 1
ATOM 1013 C C . VAL A 1 133 ? 21.197 -1.414 -11.055 1.00 83.94 133 VAL A C 1
ATOM 1015 O O . VAL A 1 133 ? 21.449 -2.557 -10.677 1.00 83.94 133 VAL A O 1
ATOM 1018 N N . ALA A 1 134 ? 20.848 -0.442 -10.215 1.00 87.31 134 ALA A N 1
ATOM 1019 C CA . ALA A 1 134 ? 20.542 -0.709 -8.818 1.00 87.31 134 ALA A CA 1
ATOM 1020 C C . ALA A 1 134 ? 19.156 -1.358 -8.724 1.00 87.31 134 ALA A C 1
ATOM 1022 O O . ALA A 1 134 ? 18.182 -0.840 -9.268 1.00 87.31 134 ALA A O 1
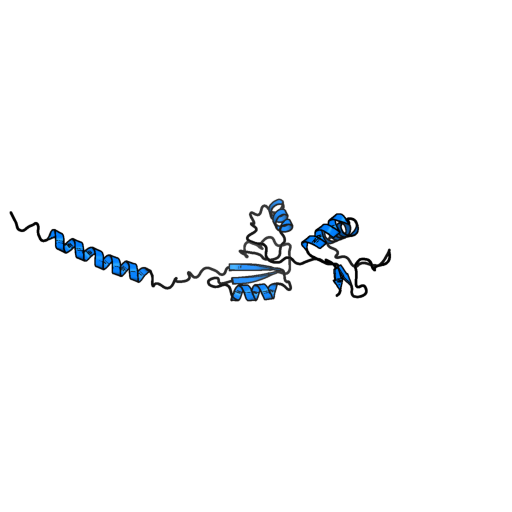ATOM 1023 N N . ILE A 1 135 ? 19.074 -2.492 -8.032 1.00 83.50 135 ILE A N 1
ATOM 1024 C CA . ILE A 1 135 ? 17.837 -3.247 -7.844 1.00 83.50 135 ILE A CA 1
AT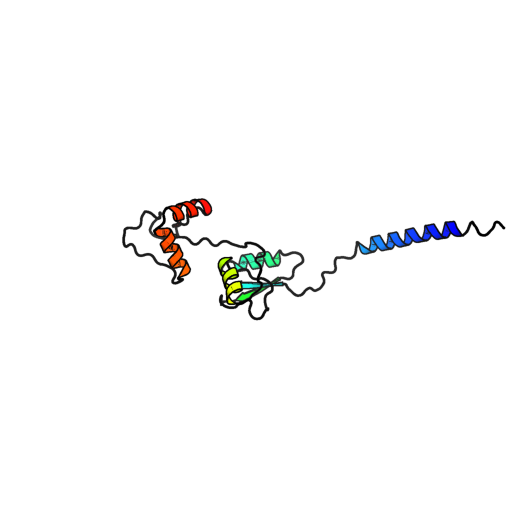OM 1025 C C . ILE A 1 135 ? 17.625 -3.452 -6.346 1.00 83.50 135 ILE A C 1
ATOM 1027 O O . ILE A 1 135 ? 18.573 -3.748 -5.619 1.00 83.50 135 ILE A O 1
ATOM 1031 N N . ALA A 1 136 ? 16.382 -3.306 -5.881 1.00 80.88 136 ALA A N 1
ATOM 1032 C CA . ALA A 1 136 ? 16.031 -3.615 -4.500 1.00 80.88 136 ALA A CA 1
ATOM 1033 C C . ALA A 1 136 ? 16.408 -5.068 -4.153 1.00 80.88 136 ALA A C 1
ATOM 1035 O O . ALA A 1 136 ? 16.189 -5.982 -4.948 1.00 80.88 136 ALA A O 1
ATOM 1036 N N . ASN A 1 137 ? 16.912 -5.305 -2.939 1.00 81.50 137 ASN A N 1
ATOM 1037 C CA . ASN A 1 137 ? 17.277 -6.650 -2.472 1.00 81.50 137 ASN A CA 1
ATOM 1038 C C . ASN A 1 137 ? 16.054 -7.538 -2.130 1.00 81.50 137 ASN A C 1
ATOM 1040 O O . ASN A 1 137 ? 16.196 -8.594 -1.518 1.00 81.50 137 ASN A O 1
ATOM 1044 N N . ASP A 1 138 ? 14.845 -7.139 -2.530 1.00 79.00 138 ASP A N 1
ATOM 1045 C CA . ASP A 1 138 ? 13.631 -7.938 -2.375 1.00 79.00 138 ASP A CA 1
ATOM 1046 C C . ASP A 1 138 ? 13.516 -8.951 -3.540 1.00 79.00 138 ASP A C 1
ATOM 1048 O O . ASP A 1 138 ? 13.521 -8.556 -4.713 1.00 79.00 138 ASP A O 1
ATOM 1052 N N . PRO A 1 139 ? 13.411 -10.267 -3.267 1.00 78.00 139 PRO A N 1
ATOM 1053 C CA . PRO A 1 139 ? 13.329 -11.296 -4.306 1.00 78.00 139 PRO A CA 1
ATOM 1054 C C . PRO A 1 139 ? 12.097 -11.165 -5.217 1.00 78.00 139 PRO A C 1
ATOM 1056 O O . PRO A 1 139 ? 12.183 -11.493 -6.402 1.00 78.00 139 PRO A O 1
ATOM 1059 N N . ARG A 1 140 ? 10.974 -10.640 -4.713 1.00 79.56 140 ARG A N 1
ATOM 1060 C CA . ARG A 1 140 ? 9.751 -10.394 -5.494 1.00 79.56 140 ARG A CA 1
ATOM 1061 C C . ARG A 1 140 ? 9.975 -9.253 -6.480 1.00 79.56 140 ARG A C 1
ATOM 1063 O O . ARG A 1 140 ? 9.646 -9.391 -7.658 1.00 79.56 140 ARG A O 1
ATOM 1070 N N . ILE A 1 141 ? 10.609 -8.168 -6.023 1.00 81.88 141 ILE A N 1
ATOM 1071 C CA . ILE A 1 141 ? 10.960 -7.025 -6.881 1.00 81.88 141 ILE A CA 1
ATOM 1072 C C . ILE A 1 141 ? 11.976 -7.451 -7.948 1.00 81.88 141 ILE A C 1
ATOM 1074 O O . ILE A 1 141 ? 11.786 -7.146 -9.125 1.00 81.88 141 ILE A O 1
ATOM 1078 N N . ARG A 1 142 ? 13.004 -8.231 -7.581 1.00 85.00 142 ARG A N 1
ATOM 1079 C CA . ARG A 1 142 ? 13.957 -8.803 -8.551 1.00 85.00 142 ARG A CA 1
ATOM 1080 C C . ARG A 1 142 ? 13.262 -9.641 -9.622 1.00 85.00 142 ARG A C 1
ATOM 1082 O O . ARG A 1 142 ? 13.550 -9.480 -10.807 1.00 85.00 142 ARG A O 1
ATOM 1089 N N . ARG A 1 143 ? 12.325 -10.510 -9.226 1.00 85.62 143 ARG A N 1
ATOM 1090 C CA . ARG A 1 143 ? 11.571 -11.347 -10.169 1.00 85.62 143 ARG A CA 1
ATOM 1091 C C . ARG A 1 143 ? 10.707 -10.511 -11.110 1.00 85.62 143 ARG A C 1
ATOM 1093 O O . ARG A 1 143 ? 10.692 -10.791 -12.307 1.00 85.62 143 ARG A O 1
ATOM 1100 N N . PHE A 1 144 ? 10.027 -9.490 -10.592 1.00 85.12 144 PHE A N 1
ATOM 1101 C CA . PHE A 1 144 ? 9.256 -8.553 -11.409 1.00 85.12 144 PHE A CA 1
ATOM 1102 C C . PHE A 1 144 ? 10.137 -7.854 -12.453 1.00 85.12 144 PHE A C 1
ATOM 1104 O O . PHE A 1 144 ? 9.797 -7.868 -13.635 1.00 85.12 144 PHE A O 1
ATOM 1111 N N . ILE A 1 145 ? 11.286 -7.305 -12.041 1.00 82.56 145 ILE A N 1
ATOM 1112 C CA . ILE A 1 145 ? 12.214 -6.603 -12.942 1.00 82.56 145 ILE A CA 1
ATOM 1113 C C . ILE A 1 145 ? 12.710 -7.538 -14.046 1.00 82.56 145 ILE A C 1
ATOM 1115 O O . ILE A 1 145 ? 12.661 -7.160 -15.214 1.00 82.56 145 ILE A O 1
ATOM 1119 N N . ALA A 1 146 ? 13.092 -8.773 -13.710 1.00 83.69 146 ALA A N 1
ATOM 1120 C CA . ALA A 1 146 ? 13.524 -9.757 -14.702 1.00 83.69 146 ALA A CA 1
ATOM 1121 C C . ALA A 1 146 ? 12.429 -10.039 -15.752 1.00 83.69 146 ALA A C 1
ATOM 1123 O O . ALA A 1 146 ? 12.691 -10.014 -16.954 1.00 83.69 146 ALA A O 1
ATOM 1124 N N . ILE A 1 147 ? 11.178 -10.247 -15.321 1.00 87.00 147 ILE A N 1
ATOM 1125 C CA . ILE A 1 147 ? 10.049 -10.458 -16.244 1.00 87.00 147 ILE A CA 1
ATOM 1126 C C . ILE A 1 147 ? 9.823 -9.213 -17.115 1.00 87.00 147 ILE A C 1
ATOM 1128 O O . ILE A 1 147 ? 9.650 -9.329 -18.328 1.00 87.00 147 ILE A O 1
ATOM 1132 N N . HIS A 1 148 ? 9.842 -8.022 -16.516 1.00 84.69 148 HIS A N 1
ATOM 1133 C CA . HIS A 1 148 ? 9.611 -6.760 -17.218 1.00 84.69 148 HIS A CA 1
ATOM 1134 C C . HIS A 1 148 ? 10.694 -6.458 -18.271 1.00 84.69 148 HIS A C 1
ATOM 1136 O O . HIS A 1 148 ? 10.385 -5.987 -19.370 1.00 84.69 148 HIS A O 1
ATOM 1142 N N . GLN A 1 149 ? 11.958 -6.760 -17.964 1.00 79.94 149 GLN A N 1
ATOM 1143 C CA . GLN A 1 149 ? 13.085 -6.594 -18.884 1.00 79.94 149 GLN A CA 1
ATOM 1144 C C . GLN A 1 149 ? 12.976 -7.546 -20.083 1.00 79.94 149 GLN A C 1
ATOM 1146 O O . GLN A 1 149 ? 13.076 -7.104 -21.230 1.00 79.94 149 GLN A O 1
ATOM 1151 N N . HIS A 1 150 ? 12.695 -8.828 -19.833 1.00 85.56 150 HIS A N 1
ATOM 1152 C CA . HIS A 1 150 ? 12.764 -9.870 -20.862 1.00 85.56 150 HIS A CA 1
ATOM 1153 C C . HIS A 1 150 ? 11.456 -10.133 -21.620 1.00 85.56 150 HIS A C 1
ATOM 1155 O O . HIS A 1 150 ? 11.487 -10.815 -22.640 1.00 85.56 150 HIS A O 1
ATOM 1161 N N . SER A 1 151 ? 10.313 -9.590 -21.184 1.00 90.25 151 SER A N 1
ATOM 1162 C CA . SER A 1 151 ? 9.026 -9.781 -21.867 1.00 90.25 151 SER A CA 1
ATOM 1163 C C . SER A 1 151 ? 8.466 -8.471 -22.438 1.00 90.25 151 SER A C 1
ATOM 1165 O O . SER A 1 151 ? 7.828 -7.695 -21.717 1.00 90.25 151 SER A O 1
ATOM 1167 N N . PRO A 1 152 ? 8.633 -8.214 -23.753 1.00 87.44 152 PRO A N 1
ATOM 1168 C CA . PRO A 1 152 ? 8.017 -7.069 -24.425 1.00 87.44 152 PRO A CA 1
ATOM 1169 C C . PRO A 1 152 ? 6.488 -7.042 -24.289 1.00 87.44 152 PRO A C 1
ATOM 1171 O O . PRO A 1 152 ? 5.903 -5.967 -24.164 1.00 87.44 152 PRO A O 1
ATOM 1174 N N . ALA A 1 153 ? 5.844 -8.214 -24.262 1.00 91.50 153 ALA A N 1
ATOM 1175 C CA . ALA A 1 153 ? 4.399 -8.341 -24.080 1.00 91.50 153 ALA A CA 1
ATOM 1176 C C . ALA A 1 153 ? 3.954 -7.841 -22.696 1.00 91.50 153 ALA A C 1
ATOM 1178 O O . ALA A 1 153 ? 3.023 -7.041 -22.601 1.00 91.50 153 ALA A O 1
ATOM 1179 N N . VAL A 1 154 ? 4.667 -8.237 -21.632 1.00 87.94 154 VAL A N 1
ATOM 1180 C CA . VAL A 1 154 ? 4.404 -7.740 -20.271 1.00 87.94 154 VAL A CA 1
ATOM 1181 C C . VAL A 1 154 ? 4.654 -6.236 -20.194 1.00 87.94 154 VAL A C 1
ATOM 1183 O O . VAL A 1 154 ? 3.824 -5.510 -19.652 1.00 87.94 154 VAL A O 1
ATOM 1186 N N . ARG A 1 155 ? 5.744 -5.739 -20.794 1.00 85.88 155 ARG A N 1
ATOM 1187 C CA . ARG A 1 155 ? 6.032 -4.297 -20.859 1.00 85.88 155 ARG A CA 1
ATOM 1188 C C . ARG A 1 155 ? 4.904 -3.509 -21.520 1.00 85.88 155 ARG A C 1
ATOM 1190 O O . ARG A 1 155 ? 4.460 -2.511 -20.960 1.00 85.88 155 ARG A O 1
ATOM 1197 N N . LYS A 1 156 ? 4.415 -3.973 -22.674 1.00 87.00 156 LYS A N 1
ATOM 1198 C CA . LYS A 1 156 ? 3.303 -3.345 -23.401 1.00 87.00 156 LYS A CA 1
ATOM 1199 C C . LYS A 1 156 ? 2.017 -3.356 -22.573 1.00 87.00 156 LYS A C 1
ATOM 1201 O O . LYS A 1 156 ? 1.362 -2.327 -22.459 1.00 87.00 156 LYS A O 1
ATOM 1206 N N . SER A 1 157 ? 1.686 -4.490 -21.954 1.00 88.00 157 SER A N 1
ATOM 1207 C CA . SER A 1 157 ? 0.497 -4.614 -21.104 1.00 88.00 157 SER A CA 1
ATOM 1208 C C . SER A 1 157 ? 0.542 -3.660 -19.907 1.00 88.00 157 SER A C 1
ATOM 1210 O O . SER A 1 157 ? -0.443 -2.984 -19.622 1.00 88.00 157 SER A O 1
ATOM 1212 N N . LEU A 1 158 ? 1.684 -3.574 -19.221 1.00 84.69 158 LEU A N 1
ATOM 1213 C CA . LEU A 1 158 ? 1.865 -2.666 -18.087 1.00 84.69 158 LEU A CA 1
ATOM 1214 C C . LEU A 1 158 ? 1.855 -1.196 -18.520 1.00 84.69 158 LEU A C 1
ATOM 1216 O O . LEU A 1 158 ? 1.268 -0.371 -17.826 1.00 84.69 158 LEU A O 1
ATOM 1220 N N . GLY A 1 159 ? 2.448 -0.883 -19.676 1.00 83.44 159 GLY A N 1
ATOM 1221 C CA . GLY A 1 159 ? 2.400 0.451 -20.272 1.00 83.44 159 GLY A CA 1
ATOM 1222 C C . GLY A 1 159 ? 0.970 0.916 -20.553 1.00 83.44 159 GLY A C 1
ATOM 1223 O O . GLY A 1 159 ? 0.620 2.048 -20.233 1.00 83.44 159 GLY A O 1
ATOM 1224 N N . ASN A 1 160 ? 0.123 0.024 -21.072 1.00 85.50 160 ASN A N 1
ATOM 1225 C CA . ASN A 1 160 ? -1.293 0.311 -21.311 1.00 85.50 160 ASN A CA 1
ATOM 1226 C C . ASN A 1 160 ? -2.082 0.509 -20.009 1.00 85.50 160 ASN A C 1
ATOM 1228 O O . ASN A 1 160 ? -2.947 1.376 -19.947 1.00 85.50 160 ASN A O 1
ATOM 1232 N N . ALA A 1 161 ? -1.800 -0.290 -18.976 1.00 83.06 161 ALA A N 1
ATOM 1233 C CA . ALA A 1 161 ? -2.548 -0.253 -17.720 1.00 83.06 161 ALA A CA 1
ATOM 1234 C C . ALA A 1 161 ? -2.145 0.915 -16.803 1.00 83.06 161 ALA A C 1
ATOM 1236 O O . ALA A 1 161 ? -2.989 1.488 -16.118 1.00 83.06 161 ALA A O 1
ATOM 1237 N N . PHE A 1 162 ? -0.856 1.263 -16.760 1.00 80.31 162 PHE A N 1
ATOM 1238 C CA . PHE A 1 162 ? -0.313 2.168 -15.742 1.00 80.31 162 PHE A CA 1
ATOM 1239 C C . PHE A 1 162 ? 0.410 3.392 -16.309 1.00 80.31 162 PHE A C 1
ATOM 1241 O O . PHE A 1 162 ? 0.836 4.246 -15.521 1.00 80.31 162 PHE A O 1
ATOM 1248 N N . GLY A 1 163 ? 0.518 3.505 -17.634 1.00 81.56 163 GLY A N 1
ATOM 1249 C CA . GLY A 1 163 ? 1.346 4.498 -18.307 1.00 81.56 163 GLY A CA 1
ATOM 1250 C C . GLY A 1 163 ? 2.831 4.134 -18.256 1.00 81.56 163 GLY A C 1
ATOM 1251 O O . GLY A 1 163 ? 3.210 2.980 -18.044 1.00 81.56 163 GLY A O 1
ATOM 1252 N N . SER A 1 164 ? 3.698 5.130 -18.446 1.00 75.44 164 SER A N 1
ATOM 1253 C CA . SER A 1 164 ? 5.142 4.923 -18.331 1.00 75.44 164 SER A CA 1
ATOM 1254 C C . SER A 1 164 ? 5.509 4.511 -16.905 1.00 75.44 164 SER A C 1
ATOM 1256 O O . SER A 1 164 ? 5.346 5.285 -15.965 1.00 75.44 164 SER A O 1
ATOM 1258 N N . LEU A 1 165 ? 6.074 3.311 -16.757 1.00 76.25 165 LEU A N 1
ATOM 1259 C CA . LEU A 1 165 ? 6.774 2.901 -15.536 1.00 76.25 165 LEU A CA 1
ATOM 1260 C C . LEU A 1 165 ? 8.198 3.470 -15.473 1.00 76.25 165 LEU A C 1
ATOM 1262 O O . LEU A 1 165 ? 8.961 3.106 -14.588 1.00 76.25 165 LEU A O 1
ATOM 1266 N N . TYR A 1 166 ? 8.584 4.319 -16.423 1.00 77.50 166 TYR A N 1
ATOM 1267 C CA . TYR A 1 166 ? 9.842 5.047 -16.411 1.00 77.50 166 TYR A CA 1
ATOM 1268 C C . TYR A 1 166 ? 9.592 6.495 -15.996 1.00 77.50 166 TYR A C 1
ATOM 1270 O O . TYR A 1 166 ? 8.782 7.184 -16.624 1.00 77.50 166 TYR A O 1
ATOM 1278 N N . ALA A 1 167 ? 10.319 6.955 -14.984 1.00 70.88 167 ALA A N 1
ATOM 1279 C CA . ALA A 1 167 ? 10.325 8.338 -14.543 1.00 70.88 167 ALA A CA 1
ATOM 1280 C C . ALA A 1 167 ? 11.762 8.870 -14.506 1.00 70.88 167 ALA A C 1
ATOM 1282 O O . ALA A 1 167 ? 12.701 8.178 -14.110 1.00 70.88 167 ALA A O 1
ATOM 1283 N N . VAL A 1 168 ? 11.936 10.119 -14.928 1.00 65.94 168 VAL A N 1
ATOM 1284 C CA . VAL A 1 168 ? 13.184 10.850 -14.692 1.00 65.94 168 VAL A CA 1
ATOM 1285 C C . VAL A 1 168 ? 13.102 11.396 -13.271 1.00 65.94 168 VAL A C 1
ATOM 1287 O O . VAL A 1 168 ? 12.111 12.045 -12.939 1.00 65.94 168 VAL A O 1
ATOM 1290 N N . ALA A 1 169 ? 14.088 11.053 -12.443 1.00 61.25 169 ALA A N 1
ATOM 1291 C CA . ALA A 1 169 ? 14.173 11.474 -11.044 1.00 61.25 169 ALA A CA 1
ATOM 1292 C C . ALA A 1 169 ? 15.064 12.705 -10.889 1.00 61.25 169 ALA A C 1
ATOM 1294 O O . ALA A 1 169 ? 16.060 12.795 -11.647 1.00 61.25 169 ALA A O 1
#

Sequence (169 aa):
MQSRLFLARVVRRASRAAAAAFALAAFAAPLAHADSAPLKAGIATSPQIEALKVAAKEAQGLDVKIIEFTDWSAPLANQEIDVNHFHHIPFLENAKKQGGYDFVAITPGMIVKIGHYSRKIKRFDQPKDGAPVAIANDPRIRRFIAIHQHSPAVRKSLGNAFGSLYAVA